Protein AF-A0A2N2KL24-F1 (afdb_monomer_lite)

Structure (mmCIF, N/CA/C/O backbone):
data_AF-A0A2N2KL24-F1
#
_entry.id   AF-A0A2N2KL24-F1
#
loop_
_atom_site.group_PDB
_atom_site.id
_atom_site.type_symbol
_atom_site.label_atom_id
_atom_site.label_alt_id
_atom_site.label_comp_id
_atom_site.label_asym_id
_atom_site.label_entity_id
_atom_site.label_seq_id
_atom_site.pdbx_PDB_ins_code
_atom_site.Cartn_x
_atom_site.Cartn_y
_atom_site.Cartn_z
_atom_site.occupancy
_atom_site.B_iso_or_equiv
_atom_site.auth_seq_id
_atom_site.auth_comp_id
_atom_site.auth_asym_id
_atom_site.auth_atom_id
_atom_site.pdbx_PDB_model_num
ATOM 1 N N . MET A 1 1 ? 26.846 0.340 -7.460 1.00 41.53 1 MET A N 1
ATOM 2 C CA . MET A 1 1 ? 26.994 0.407 -8.932 1.00 41.53 1 MET A CA 1
ATOM 3 C C . MET A 1 1 ? 27.171 1.860 -9.349 1.00 41.53 1 MET A C 1
ATOM 5 O O . MET A 1 1 ? 26.551 2.725 -8.746 1.00 41.53 1 MET A O 1
ATOM 9 N N . ARG A 1 2 ? 28.052 2.160 -10.312 1.00 43.81 2 ARG A N 1
ATOM 10 C CA . ARG A 1 2 ? 28.260 3.532 -10.809 1.00 43.81 2 ARG A CA 1
ATOM 11 C C . ARG A 1 2 ? 27.266 3.760 -11.951 1.00 43.81 2 ARG A C 1
ATOM 13 O O . ARG A 1 2 ? 27.407 3.123 -12.988 1.00 43.81 2 ARG A O 1
ATOM 20 N N . ALA A 1 3 ? 26.257 4.607 -11.753 1.00 56.84 3 ALA A N 1
ATOM 21 C CA . ALA A 1 3 ? 25.260 4.888 -12.786 1.00 56.84 3 ALA A CA 1
ATOM 22 C C . ALA A 1 3 ? 25.929 5.582 -13.986 1.00 56.84 3 ALA A C 1
ATOM 24 O O . ALA A 1 3 ? 26.452 6.693 -13.864 1.00 56.84 3 ALA A O 1
ATOM 25 N N . VAL A 1 4 ? 25.954 4.916 -15.141 1.00 61.47 4 VAL A N 1
ATOM 26 C CA . VAL A 1 4 ? 26.472 5.489 -16.388 1.00 61.47 4 VAL A CA 1
ATOM 27 C C . VAL A 1 4 ? 25.359 6.329 -17.004 1.00 61.47 4 VAL A C 1
ATOM 29 O O . VAL A 1 4 ? 24.372 5.797 -17.501 1.00 61.47 4 VAL A O 1
ATOM 32 N N . LYS A 1 5 ? 25.506 7.657 -16.978 1.00 62.91 5 LYS A N 1
ATOM 33 C CA . LYS A 1 5 ? 24.582 8.558 -17.676 1.00 62.91 5 LYS A CA 1
ATOM 34 C C . LYS A 1 5 ? 24.795 8.430 -19.187 1.00 62.91 5 LYS A C 1
ATOM 36 O O . LYS A 1 5 ? 25.769 8.964 -19.714 1.00 62.91 5 LYS A O 1
ATOM 41 N N . ARG A 1 6 ? 23.887 7.736 -19.876 1.00 72.12 6 ARG A N 1
ATOM 42 C CA . ARG A 1 6 ? 23.767 7.729 -21.345 1.00 72.12 6 ARG A CA 1
ATOM 43 C C . ARG A 1 6 ? 22.603 8.620 -21.772 1.00 72.12 6 ARG A C 1
ATOM 45 O O . ARG A 1 6 ? 21.616 8.729 -21.046 1.00 72.12 6 ARG A O 1
ATOM 52 N N . LYS A 1 7 ? 22.713 9.281 -22.929 1.00 78.38 7 LYS A N 1
ATOM 53 C CA . LYS A 1 7 ? 21.568 9.996 -23.508 1.00 78.38 7 LYS A CA 1
ATOM 54 C C . LYS A 1 7 ? 20.615 8.964 -24.106 1.00 78.38 7 LYS A C 1
ATOM 56 O O . LYS A 1 7 ? 21.060 8.043 -24.777 1.00 78.38 7 LYS A O 1
ATOM 61 N N . ILE A 1 8 ? 19.311 9.161 -23.911 1.00 74.06 8 ILE A N 1
ATOM 62 C CA . ILE A 1 8 ? 18.265 8.266 -24.439 1.00 74.06 8 ILE A CA 1
ATOM 63 C C . ILE A 1 8 ? 18.374 8.118 -25.966 1.00 74.06 8 ILE A C 1
ATOM 65 O O . ILE A 1 8 ? 18.158 7.036 -26.493 1.00 74.06 8 ILE A O 1
ATOM 69 N N . MET A 1 9 ? 18.770 9.186 -26.670 1.00 80.38 9 MET A N 1
ATOM 70 C CA . MET A 1 9 ? 18.943 9.175 -28.131 1.00 80.38 9 MET A CA 1
ATOM 71 C C . MET A 1 9 ? 20.048 8.229 -28.624 1.00 80.38 9 MET A C 1
ATOM 73 O O . MET A 1 9 ? 20.054 7.883 -29.800 1.00 80.38 9 MET A O 1
ATOM 77 N N . ASP A 1 10 ? 20.959 7.814 -27.743 1.00 88.12 10 ASP A N 1
ATOM 78 C CA . ASP A 1 10 ? 22.074 6.927 -28.082 1.00 88.12 10 ASP A CA 1
ATOM 79 C C . ASP A 1 10 ? 21.735 5.447 -27.803 1.00 88.12 10 ASP A C 1
ATOM 81 O O . ASP A 1 10 ? 22.594 4.582 -27.956 1.00 88.12 10 ASP A O 1
ATOM 85 N N . MET A 1 11 ? 20.507 5.154 -27.354 1.00 89.38 11 MET A N 1
ATOM 86 C CA . MET A 1 11 ? 20.036 3.807 -27.026 1.00 89.38 11 MET A CA 1
ATOM 87 C C . MET A 1 11 ? 19.232 3.210 -28.178 1.00 89.38 11 MET A C 1
ATOM 89 O O . MET A 1 11 ? 18.417 3.877 -28.819 1.00 89.38 11 MET A O 1
ATOM 93 N N . THR A 1 12 ? 19.401 1.913 -28.396 1.00 91.81 12 THR A N 1
ATOM 94 C CA . THR A 1 12 ? 18.475 1.134 -29.216 1.00 91.81 12 THR A CA 1
ATOM 95 C C . THR A 1 12 ? 17.122 0.994 -28.514 1.00 91.81 12 THR A C 1
ATOM 97 O O . THR A 1 12 ? 16.995 1.148 -27.297 1.00 91.81 12 THR A O 1
ATOM 100 N N . VAL A 1 13 ? 16.086 0.660 -29.286 1.00 90.25 13 VAL A N 1
ATOM 101 C CA . VAL A 1 13 ? 14.737 0.422 -28.749 1.00 90.25 13 VAL A CA 1
ATOM 102 C C . VAL A 1 13 ? 14.740 -0.679 -27.685 1.00 90.25 13 VAL A C 1
ATOM 104 O O . VAL A 1 13 ? 14.031 -0.560 -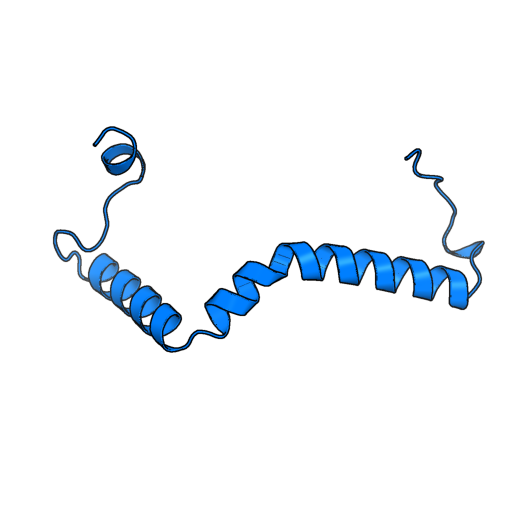26.688 1.00 90.25 13 VAL A O 1
ATOM 107 N N . ASP A 1 14 ? 15.540 -1.728 -27.868 1.00 92.75 14 ASP A N 1
ATOM 108 C CA . ASP A 1 14 ? 15.593 -2.848 -26.927 1.00 92.75 14 ASP A CA 1
ATOM 109 C C . ASP A 1 14 ? 16.326 -2.481 -25.632 1.00 92.75 14 ASP A C 1
ATOM 111 O O . ASP A 1 14 ? 15.868 -2.844 -24.549 1.00 92.75 14 ASP A O 1
ATOM 115 N N . GLU A 1 15 ? 17.391 -1.676 -25.710 1.00 89.12 15 GLU A N 1
ATOM 116 C CA . GLU A 1 15 ? 18.045 -1.117 -24.520 1.00 89.12 15 GLU A CA 1
ATOM 117 C C . GLU A 1 15 ? 17.093 -0.205 -23.735 1.00 89.12 15 GLU A C 1
ATOM 119 O O . GLU A 1 15 ? 17.034 -0.281 -22.507 1.00 89.12 15 GLU A O 1
ATOM 124 N N . LEU A 1 16 ? 16.312 0.634 -24.424 1.00 88.44 16 LEU A N 1
ATOM 125 C CA . LEU A 1 16 ? 15.333 1.507 -23.775 1.00 88.44 16 LEU A CA 1
ATOM 126 C C . LEU A 1 16 ? 14.219 0.700 -23.095 1.00 88.44 16 LEU A C 1
ATOM 128 O O . LEU A 1 16 ? 13.856 0.995 -21.957 1.00 88.44 16 LEU A O 1
ATOM 132 N N . LYS A 1 17 ? 13.703 -0.343 -23.757 1.00 90.50 17 LYS A N 1
ATOM 133 C CA . LYS A 1 17 ? 12.724 -1.264 -23.158 1.00 90.50 17 LYS A CA 1
ATOM 134 C C . LYS A 1 17 ? 13.279 -1.952 -21.914 1.00 90.50 17 LYS A C 1
ATOM 136 O O . LYS A 1 17 ? 12.551 -2.084 -20.937 1.00 90.50 17 LYS A O 1
ATOM 141 N N . GLY A 1 18 ? 14.549 -2.361 -21.943 1.00 91.25 18 GLY A N 1
ATOM 142 C CA . GLY A 1 18 ? 15.230 -2.953 -20.792 1.00 91.25 18 GLY A CA 1
ATOM 143 C C . GLY A 1 18 ? 15.228 -2.025 -19.578 1.00 91.25 18 GLY A C 1
ATOM 144 O O . GLY A 1 18 ? 14.766 -2.424 -18.514 1.00 91.25 18 GLY A O 1
ATOM 145 N N . VAL A 1 19 ? 15.641 -0.767 -19.764 1.00 88.69 19 VAL A N 1
ATOM 146 C CA . VAL A 1 19 ? 15.647 0.245 -18.689 1.00 88.69 19 VAL A CA 1
ATOM 147 C C . VAL A 1 19 ? 14.241 0.525 -18.158 1.00 88.69 19 VAL A C 1
ATOM 149 O O . VAL A 1 19 ? 14.051 0.649 -16.952 1.00 88.69 19 VAL A O 1
ATOM 152 N N . ILE A 1 20 ? 13.239 0.605 -19.037 1.00 88.00 20 ILE A N 1
ATOM 153 C CA . ILE A 1 20 ? 11.845 0.807 -18.617 1.00 88.00 20 ILE A CA 1
ATOM 154 C C . ILE A 1 20 ? 11.353 -0.377 -17.777 1.00 88.00 20 ILE A C 1
ATOM 156 O O . ILE A 1 20 ? 10.742 -0.163 -16.735 1.00 88.00 20 ILE A O 1
ATOM 160 N N . HIS A 1 21 ? 11.619 -1.616 -18.198 1.00 91.75 21 HIS A N 1
ATOM 161 C CA . HIS A 1 21 ? 11.223 -2.795 -17.426 1.00 91.75 21 HIS A CA 1
ATOM 162 C C . HIS A 1 21 ? 11.920 -2.871 -16.068 1.00 91.75 21 HIS A C 1
ATOM 164 O O . HIS A 1 21 ? 11.279 -3.265 -15.097 1.00 91.75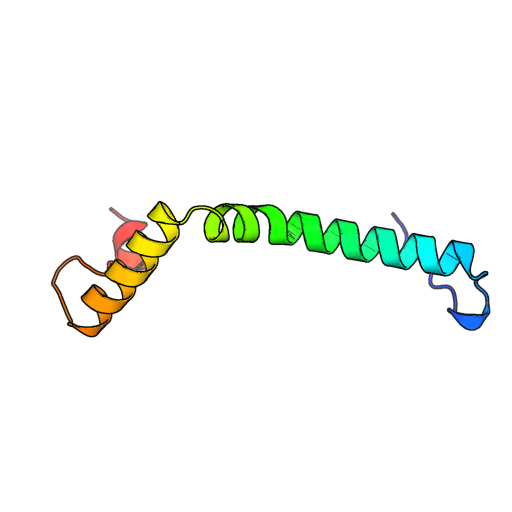 21 HIS A O 1
ATOM 170 N N . GLU A 1 22 ? 13.197 -2.496 -15.989 1.00 89.00 22 GLU A N 1
ATOM 171 C CA . GLU A 1 22 ? 13.942 -2.438 -14.729 1.00 89.00 22 GLU A CA 1
ATOM 172 C C . GLU A 1 22 ? 13.312 -1.418 -13.774 1.00 89.00 22 GLU A C 1
ATOM 174 O O . GLU A 1 22 ? 12.920 -1.791 -12.673 1.00 89.00 22 GLU A O 1
ATOM 179 N N . ALA A 1 23 ? 13.085 -0.184 -14.236 1.00 88.56 23 ALA A N 1
ATOM 180 C CA . ALA A 1 23 ? 12.448 0.862 -13.435 1.00 88.56 23 ALA A CA 1
ATOM 181 C C . ALA A 1 23 ? 11.041 0.463 -12.959 1.00 88.56 23 ALA A C 1
ATOM 183 O O . ALA A 1 23 ? 10.706 0.625 -11.790 1.00 88.56 23 ALA A O 1
ATOM 184 N N . ILE A 1 24 ? 10.227 -0.122 -13.847 1.00 88.81 24 ILE A N 1
ATOM 185 C CA . ILE A 1 24 ? 8.897 -0.625 -13.477 1.00 88.81 24 ILE A CA 1
ATOM 186 C C . ILE A 1 24 ? 9.012 -1.743 -12.441 1.00 88.81 24 ILE A C 1
ATOM 188 O O . ILE A 1 24 ? 8.214 -1.788 -11.514 1.00 88.81 24 ILE A O 1
ATOM 192 N N . SER A 1 25 ? 9.973 -2.656 -12.583 1.00 91.44 25 SER A N 1
ATOM 193 C CA . SER A 1 25 ? 10.138 -3.770 -11.643 1.00 91.44 25 SER A CA 1
ATOM 194 C C . SER A 1 25 ? 10.574 -3.285 -10.260 1.00 91.44 25 SER A C 1
ATOM 196 O O . SER A 1 25 ? 10.060 -3.781 -9.261 1.00 91.44 25 SER A O 1
ATOM 198 N N . GLU A 1 26 ? 11.471 -2.298 -10.197 1.00 90.31 26 GLU A N 1
ATOM 199 C CA . GLU A 1 26 ? 11.867 -1.642 -8.946 1.00 90.31 26 GLU A CA 1
ATOM 200 C C . GLU A 1 26 ? 10.675 -0.950 -8.275 1.00 90.31 26 GLU A C 1
ATOM 202 O O . GLU A 1 26 ? 10.428 -1.160 -7.087 1.00 90.31 26 GLU A O 1
ATOM 207 N N . ASP A 1 27 ? 9.882 -0.192 -9.037 1.00 89.25 27 ASP A N 1
ATOM 208 C CA . ASP A 1 27 ? 8.673 0.445 -8.514 1.00 89.25 27 ASP A CA 1
ATOM 209 C C . ASP A 1 27 ? 7.654 -0.603 -8.035 1.00 89.25 27 ASP A C 1
ATOM 211 O O . ASP A 1 27 ? 7.091 -0.481 -6.947 1.00 89.25 27 ASP A O 1
ATOM 215 N N . MET A 1 28 ? 7.433 -1.674 -8.802 1.00 89.06 28 MET A N 1
ATOM 216 C CA . MET A 1 28 ? 6.509 -2.750 -8.427 1.00 89.06 28 MET A CA 1
ATOM 217 C C . MET A 1 28 ? 6.923 -3.453 -7.132 1.00 89.06 28 MET A C 1
ATOM 219 O O . MET A 1 28 ? 6.055 -3.823 -6.344 1.00 89.06 28 MET A O 1
ATOM 223 N N . GLU A 1 29 ? 8.223 -3.611 -6.892 1.00 90.06 29 GLU A N 1
ATOM 224 C CA . GLU A 1 29 ? 8.759 -4.176 -5.654 1.00 90.06 29 GLU A CA 1
ATOM 225 C C . GLU A 1 29 ? 8.479 -3.262 -4.453 1.00 90.06 29 GLU A C 1
ATOM 227 O O . GLU A 1 29 ? 8.022 -3.734 -3.411 1.00 90.06 29 GLU A O 1
ATOM 232 N N . ILE A 1 30 ? 8.663 -1.947 -4.620 1.00 92.00 30 ILE A N 1
ATOM 233 C CA . ILE A 1 30 ? 8.337 -0.941 -3.596 1.00 92.00 30 ILE A CA 1
ATOM 234 C C . ILE A 1 30 ? 6.838 -0.965 -3.264 1.00 92.00 30 ILE A C 1
ATOM 236 O O . ILE A 1 30 ? 6.451 -0.864 -2.099 1.00 92.00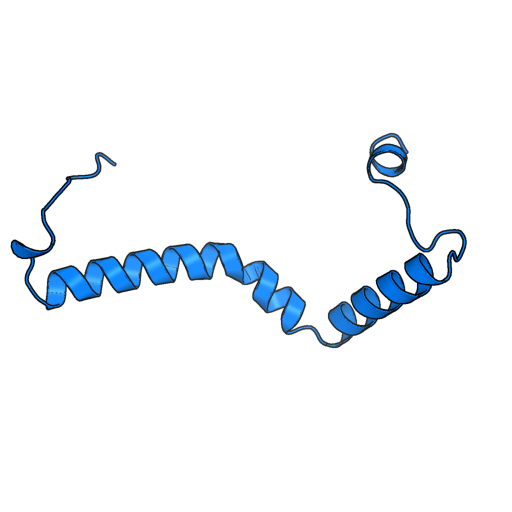 30 ILE A O 1
ATOM 240 N N . TRP A 1 31 ? 5.981 -1.119 -4.274 1.00 94.44 31 TRP A N 1
ATOM 241 C CA . TRP A 1 31 ? 4.527 -1.121 -4.099 1.00 94.44 31 TRP A CA 1
ATOM 242 C C . TRP A 1 31 ? 3.934 -2.482 -3.717 1.00 94.44 31 TRP A C 1
ATOM 244 O O . TRP A 1 31 ? 2.748 -2.535 -3.380 1.00 94.44 31 TRP A O 1
ATOM 254 N N . ARG A 1 32 ? 4.714 -3.572 -3.730 1.00 93.62 32 ARG A N 1
ATOM 255 C CA . ARG A 1 32 ? 4.197 -4.940 -3.554 1.00 93.62 32 ARG A CA 1
ATOM 256 C C . ARG A 1 32 ? 3.348 -5.086 -2.293 1.00 93.62 32 ARG A C 1
ATOM 258 O O . ARG A 1 32 ? 2.199 -5.504 -2.384 1.00 93.62 32 ARG A O 1
ATOM 265 N N . GLU A 1 33 ? 3.877 -4.684 -1.139 1.00 90.75 33 GLU A N 1
ATOM 266 C CA . GLU A 1 33 ? 3.164 -4.792 0.144 1.00 90.75 33 GLU A CA 1
ATOM 267 C C . GLU A 1 33 ? 1.878 -3.954 0.157 1.00 90.75 33 GLU A C 1
ATOM 269 O O . GLU A 1 33 ? 0.854 -4.371 0.695 1.00 90.75 33 GLU A O 1
ATOM 274 N N . THR A 1 34 ? 1.894 -2.789 -0.498 1.00 91.31 34 THR A N 1
ATOM 275 C CA . THR A 1 34 ? 0.693 -1.955 -0.626 1.00 91.31 34 THR A CA 1
ATOM 276 C C . THR A 1 34 ? -0.377 -2.671 -1.445 1.00 91.31 34 THR A C 1
ATOM 278 O O . THR A 1 34 ? -1.543 -2.683 -1.052 1.00 91.31 34 THR A O 1
ATOM 281 N N . PHE A 1 35 ? -0.001 -3.306 -2.557 1.00 92.19 35 PHE A N 1
ATOM 282 C CA . PHE A 1 35 ? -0.945 -4.078 -3.362 1.00 92.19 35 PHE A CA 1
ATOM 283 C C . PHE A 1 35 ? -1.471 -5.311 -2.628 1.00 92.19 35 PHE A C 1
ATOM 285 O O . PHE A 1 35 ? -2.658 -5.608 -2.739 1.00 92.19 35 PHE A O 1
ATOM 292 N N . GLU A 1 36 ? -0.633 -5.993 -1.848 1.00 94.06 36 GLU A N 1
ATOM 293 C CA . GLU A 1 36 ? -1.055 -7.112 -0.999 1.00 94.06 36 GLU A CA 1
ATOM 294 C C . GLU A 1 36 ? -2.101 -6.667 0.034 1.00 94.06 36 GLU A C 1
ATOM 296 O O . GLU A 1 36 ? -3.148 -7.303 0.162 1.00 94.06 36 GLU A O 1
ATOM 301 N N . ILE A 1 37 ? -1.879 -5.527 0.698 1.00 92.38 37 ILE A N 1
ATOM 302 C CA . ILE A 1 37 ? -2.850 -4.927 1.626 1.00 92.38 37 ILE A CA 1
ATOM 303 C C . ILE A 1 37 ? -4.149 -4.562 0.901 1.00 92.38 37 ILE A C 1
ATOM 305 O O . ILE A 1 37 ? -5.234 -4.880 1.384 1.00 92.38 37 ILE A O 1
ATOM 309 N N . MET A 1 38 ? -4.057 -3.917 -0.266 1.00 93.00 38 MET A N 1
ATOM 310 C CA . MET A 1 38 ? -5.227 -3.513 -1.054 1.00 93.00 38 MET A CA 1
ATOM 311 C C . MET A 1 38 ? -6.030 -4.705 -1.588 1.00 93.00 38 MET A C 1
ATOM 313 O O . MET A 1 38 ? -7.241 -4.583 -1.778 1.00 93.00 38 MET A O 1
ATOM 317 N N . ALA A 1 39 ? -5.380 -5.842 -1.836 1.00 95.38 39 ALA A N 1
ATOM 318 C CA . ALA A 1 39 ? -6.032 -7.069 -2.281 1.00 95.38 39 ALA A CA 1
ATOM 319 C C . ALA A 1 39 ? -6.759 -7.807 -1.141 1.00 95.38 39 ALA A C 1
ATOM 321 O O . ALA A 1 39 ? -7.715 -8.547 -1.399 1.00 95.38 39 ALA A O 1
ATOM 322 N N . ASP A 1 40 ? -6.358 -7.602 0.117 1.00 96.62 40 ASP A N 1
ATOM 323 C CA . ASP A 1 40 ? -7.068 -8.144 1.275 1.00 96.62 40 ASP A CA 1
ATOM 324 C C . ASP A 1 40 ? -8.323 -7.309 1.584 1.00 96.62 40 ASP A C 1
ATOM 326 O O . ASP A 1 40 ? -8.319 -6.341 2.347 1.00 96.62 40 ASP A O 1
ATOM 330 N N . ASN A 1 41 ? -9.454 -7.738 1.020 1.00 95.38 41 ASN A N 1
ATOM 331 C CA . ASN A 1 41 ? -10.753 -7.095 1.232 1.00 95.38 41 ASN A CA 1
ATOM 332 C C . ASN A 1 41 ? -11.162 -7.001 2.711 1.00 95.38 41 ASN A C 1
ATOM 334 O O . ASN A 1 41 ? -11.872 -6.067 3.096 1.00 95.38 41 ASN A O 1
ATOM 338 N N . LYS A 1 42 ? -10.759 -7.969 3.546 1.00 95.62 42 LYS A N 1
ATOM 339 C CA . LYS A 1 42 ? -11.101 -7.968 4.971 1.00 95.62 42 LYS A CA 1
ATOM 340 C C . LYS A 1 42 ? -10.305 -6.884 5.686 1.00 95.62 42 LYS A C 1
ATOM 342 O O . LYS A 1 42 ? -10.901 -6.091 6.416 1.00 95.62 42 LYS A O 1
ATOM 347 N N . LEU A 1 43 ? -8.996 -6.835 5.450 1.00 93.69 43 LEU A N 1
ATOM 348 C CA . LEU A 1 43 ? -8.120 -5.805 5.999 1.00 93.69 43 LEU A CA 1
ATOM 349 C C . LEU A 1 43 ? -8.548 -4.409 5.528 1.00 93.69 43 LEU A C 1
ATOM 351 O O . LEU A 1 43 ? -8.718 -3.511 6.348 1.00 93.69 43 LEU A O 1
ATOM 355 N N . MET A 1 44 ? -8.843 -4.241 4.238 1.00 95.94 44 MET A N 1
ATOM 356 C CA . MET A 1 44 ? -9.365 -2.981 3.696 1.00 95.94 44 MET A CA 1
ATOM 357 C C . MET A 1 44 ? -10.695 -2.564 4.338 1.00 95.94 44 MET A C 1
ATOM 359 O O . MET A 1 44 ? -10.912 -1.381 4.612 1.00 95.94 44 MET A O 1
ATOM 363 N N . GLY A 1 45 ? -11.575 -3.524 4.638 1.00 95.62 45 GLY A N 1
ATOM 364 C CA . GLY A 1 45 ? -12.796 -3.277 5.405 1.00 95.62 45 GLY A CA 1
ATOM 365 C C . GLY A 1 45 ? -12.516 -2.764 6.822 1.00 95.62 45 GLY A C 1
ATOM 366 O O . GLY A 1 45 ? -13.168 -1.824 7.277 1.00 95.62 45 GLY A O 1
ATOM 367 N N . GLN A 1 46 ? -11.519 -3.335 7.503 1.00 92.31 46 GLN A N 1
ATOM 368 C CA . GLN A 1 46 ? -11.094 -2.898 8.837 1.00 92.31 46 GLN A CA 1
ATOM 369 C C . GLN A 1 46 ? -10.469 -1.498 8.816 1.00 92.31 46 GLN A C 1
ATOM 371 O O . GLN A 1 46 ? -10.826 -0.675 9.656 1.00 92.31 46 GLN A O 1
ATOM 376 N N . ILE A 1 47 ? -9.606 -1.205 7.836 1.00 91.31 47 ILE A N 1
ATOM 377 C CA . ILE A 1 47 ? -9.007 0.126 7.637 1.00 91.31 47 ILE A CA 1
ATOM 378 C C . ILE A 1 47 ? -10.109 1.174 7.462 1.00 91.31 47 ILE A C 1
ATOM 380 O O . ILE A 1 47 ? -10.146 2.172 8.181 1.00 91.31 47 ILE A O 1
ATOM 384 N N . ARG A 1 48 ? -11.082 0.905 6.582 1.00 93.25 48 ARG A N 1
ATOM 385 C CA . ARG A 1 48 ? -12.209 1.818 6.354 1.00 93.25 48 ARG A CA 1
ATOM 386 C C . ARG A 1 48 ? -13.048 2.038 7.612 1.00 93.25 48 ARG A C 1
ATOM 388 O O . ARG A 1 48 ? -13.497 3.156 7.861 1.00 93.25 48 ARG A O 1
ATOM 395 N N . GLN A 1 49 ? -13.289 0.989 8.397 1.00 92.12 49 GLN A N 1
ATOM 396 C CA . GLN A 1 49 ? -14.039 1.122 9.644 1.00 92.12 49 GLN A CA 1
ATOM 397 C C . GLN A 1 49 ? -13.270 1.946 10.684 1.00 92.12 49 GLN A C 1
ATOM 399 O O . GLN A 1 49 ? -13.883 2.759 11.373 1.00 92.12 49 GLN A O 1
ATOM 404 N N . ALA A 1 50 ? -11.948 1.777 10.775 1.00 89.81 50 ALA A N 1
ATOM 405 C CA . ALA A 1 50 ? -11.100 2.571 11.659 1.00 89.81 50 ALA A CA 1
ATOM 406 C C . ALA A 1 50 ? -11.142 4.066 11.295 1.00 89.81 50 ALA A C 1
ATOM 408 O O . ALA A 1 50 ? -11.288 4.906 12.184 1.00 89.81 50 ALA A O 1
ATOM 409 N N . ASP A 1 51 ? -11.117 4.401 10.001 1.00 89.75 51 ASP A N 1
ATOM 410 C CA . ASP A 1 51 ? -11.266 5.784 9.530 1.00 89.75 51 ASP A CA 1
ATOM 411 C C . ASP A 1 51 ? -12.625 6.389 9.914 1.00 89.75 51 ASP A C 1
ATOM 413 O O . ASP A 1 51 ? -12.692 7.523 10.397 1.00 89.75 51 ASP A O 1
ATOM 417 N N . LEU A 1 52 ? -13.713 5.628 9.751 1.00 93.62 52 LEU A N 1
ATOM 418 C CA . LEU A 1 52 ? -15.057 6.059 10.155 1.00 93.62 52 LEU A CA 1
ATOM 419 C C . LEU A 1 52 ? -15.164 6.255 11.669 1.00 93.62 52 LEU A C 1
ATOM 421 O O . LEU A 1 52 ? -15.721 7.253 12.127 1.00 93.62 52 LEU A O 1
ATOM 425 N N . ASP A 1 53 ? -14.624 5.324 12.452 1.00 92.38 53 ASP A N 1
ATOM 426 C CA . ASP A 1 53 ? -14.659 5.387 13.910 1.00 92.38 53 ASP A CA 1
ATOM 427 C C . ASP A 1 53 ? -13.820 6.563 14.439 1.00 92.38 53 ASP A C 1
ATOM 429 O O . ASP A 1 53 ? -14.244 7.255 15.371 1.00 92.38 53 ASP A O 1
ATOM 433 N N . ARG A 1 54 ? -12.681 6.852 13.795 1.00 87.06 54 ARG A N 1
ATOM 434 C CA . ARG A 1 54 ? -11.874 8.051 14.049 1.00 87.06 54 ARG A CA 1
ATOM 435 C C . ARG A 1 54 ? -12.651 9.326 13.725 1.00 87.06 54 ARG A C 1
ATOM 437 O O . ARG A 1 54 ? -12.676 10.234 14.552 1.00 87.06 54 ARG A O 1
ATOM 444 N N . ALA A 1 55 ? -13.304 9.395 12.564 1.00 89.50 55 ALA A N 1
ATOM 445 C CA . ALA A 1 55 ? -14.112 10.551 12.165 1.00 89.50 55 ALA A CA 1
ATOM 446 C C . ALA A 1 55 ? -15.314 10.782 13.101 1.00 89.50 55 ALA A C 1
ATOM 448 O O . ALA A 1 55 ? -15.673 11.924 13.379 1.00 89.50 55 ALA A O 1
ATOM 449 N N . ALA A 1 56 ? -15.898 9.707 13.634 1.00 92.31 56 ALA A N 1
ATOM 450 C CA . ALA A 1 56 ? -16.971 9.755 14.625 1.00 92.31 56 ALA A CA 1
ATOM 451 C C . ALA A 1 56 ? -16.482 10.072 16.054 1.00 92.31 56 ALA A C 1
ATOM 453 O O . ALA A 1 56 ? -17.298 10.166 16.972 1.00 92.31 56 ALA A O 1
ATOM 454 N N . GLY A 1 57 ? -15.168 10.209 16.272 1.00 87.44 57 GLY A N 1
ATOM 455 C CA . GLY A 1 57 ? -14.590 10.515 17.580 1.00 87.44 57 GLY A CA 1
ATOM 456 C C . GLY A 1 57 ? -14.730 9.387 18.606 1.00 87.44 57 GLY A C 1
ATOM 457 O O . GLY A 1 57 ? -14.741 9.653 19.811 1.00 87.44 57 GLY A O 1
ATOM 458 N N . LYS A 1 58 ? -14.860 8.124 18.171 1.00 88.75 58 LYS A N 1
ATOM 459 C CA . LYS A 1 58 ? -14.944 6.986 19.098 1.00 88.75 58 LYS A CA 1
ATOM 460 C C . LYS A 1 58 ? -13.648 6.855 19.902 1.00 88.75 58 LYS A C 1
ATOM 462 O O . LYS A 1 58 ? -12.551 6.778 19.350 1.00 88.75 58 LYS A O 1
ATOM 467 N N . LYS A 1 59 ? -13.782 6.768 21.229 1.00 77.94 59 LYS A N 1
ATOM 468 C CA . LYS A 1 59 ? -12.653 6.533 22.141 1.00 77.94 59 LYS A CA 1
ATOM 469 C C . LYS A 1 59 ? -11.984 5.193 21.816 1.00 77.94 59 LYS A C 1
ATOM 471 O O . LYS A 1 59 ? -12.663 4.173 21.766 1.00 77.94 59 LYS A O 1
ATOM 476 N N . GLY A 1 60 ? -10.667 5.213 21.607 1.00 76.12 60 GLY A N 1
ATOM 477 C CA . GLY A 1 60 ? -9.864 4.030 21.273 1.00 76.12 60 GLY A CA 1
ATOM 478 C C . GLY A 1 60 ? -9.805 3.671 19.784 1.00 76.12 60 GLY A C 1
ATOM 479 O O . GLY A 1 60 ? -9.050 2.778 19.424 1.00 76.12 60 GLY A O 1
ATOM 480 N N . ALA A 1 61 ? -10.542 4.370 18.911 1.00 76.38 61 ALA A N 1
ATOM 481 C CA . ALA A 1 61 ? -10.489 4.137 17.462 1.00 76.38 61 ALA A CA 1
ATOM 482 C C . ALA A 1 61 ? -9.193 4.644 16.808 1.00 76.38 61 ALA A C 1
ATOM 484 O O . ALA A 1 61 ? -8.802 4.187 15.739 1.00 76.38 61 ALA A O 1
ATOM 485 N N . PHE A 1 62 ? -8.532 5.601 17.454 1.00 81.31 62 PHE A N 1
ATOM 486 C CA . PHE A 1 62 ? -7.236 6.120 17.057 1.00 81.31 62 PHE A CA 1
ATOM 487 C C . PHE A 1 62 ? -6.363 6.249 18.300 1.00 81.31 62 PHE A C 1
ATOM 489 O O . PHE A 1 62 ? -6.801 6.795 19.315 1.00 81.31 62 PHE A O 1
ATOM 496 N N . VAL A 1 63 ? -5.132 5.764 18.195 1.00 80.00 63 VAL A N 1
ATOM 497 C CA . VAL A 1 63 ? -4.073 5.984 19.177 1.00 80.00 63 VAL A CA 1
ATOM 498 C C . VAL A 1 63 ? -2.914 6.607 18.417 1.00 80.00 63 VAL A C 1
ATOM 500 O O . VAL A 1 63 ? -2.532 6.108 17.356 1.00 80.00 63 VAL A O 1
ATOM 503 N N . ALA A 1 64 ? -2.393 7.730 18.910 1.00 79.88 64 ALA A N 1
ATOM 504 C CA . ALA A 1 64 ? -1.257 8.359 18.263 1.00 79.88 64 ALA A CA 1
ATOM 505 C C . ALA A 1 64 ? -0.027 7.456 18.401 1.00 79.88 64 ALA A C 1
ATOM 507 O O . ALA A 1 64 ? 0.169 6.788 19.415 1.00 79.88 64 ALA A O 1
ATOM 508 N N . TRP A 1 65 ? 0.836 7.460 17.387 1.00 79.06 65 TRP A N 1
ATOM 509 C CA . TRP A 1 65 ? 2.083 6.696 17.430 1.00 79.06 65 TR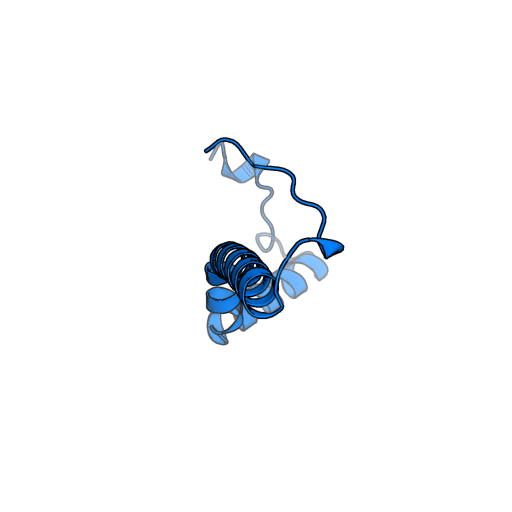P A CA 1
ATOM 510 C C . TRP A 1 65 ? 2.947 7.053 18.647 1.00 79.06 65 TRP A C 1
ATOM 512 O O . TRP A 1 65 ? 3.567 6.180 19.248 1.00 79.06 65 TRP A O 1
ATOM 522 N N . ASP A 1 66 ? 2.948 8.326 19.047 1.00 87.19 66 ASP A N 1
ATOM 523 C CA . ASP A 1 66 ? 3.688 8.792 20.220 1.00 87.19 66 ASP A CA 1
ATOM 524 C C . ASP A 1 66 ? 3.193 8.179 21.537 1.00 87.19 66 ASP A C 1
ATOM 526 O O . ASP A 1 66 ? 4.003 7.974 22.444 1.00 87.19 66 ASP A O 1
ATOM 530 N N . ASP A 1 67 ? 1.907 7.830 21.607 1.00 82.56 67 ASP A N 1
ATOM 531 C CA . ASP A 1 67 ? 1.308 7.143 22.753 1.00 82.56 67 ASP A CA 1
ATOM 532 C C . ASP A 1 67 ? 1.608 5.634 22.722 1.00 82.56 67 ASP A C 1
ATOM 534 O O . ASP A 1 67 ? 1.740 5.012 23.770 1.00 82.56 67 ASP A O 1
ATOM 538 N N . LEU A 1 68 ? 1.753 5.039 21.529 1.00 82.06 68 LEU A N 1
ATOM 539 C CA . LEU A 1 68 ? 2.058 3.612 21.338 1.00 82.06 68 LEU A CA 1
ATOM 540 C C . LEU A 1 68 ? 3.536 3.270 21.540 1.00 82.06 68 LEU A C 1
ATOM 542 O O . LEU 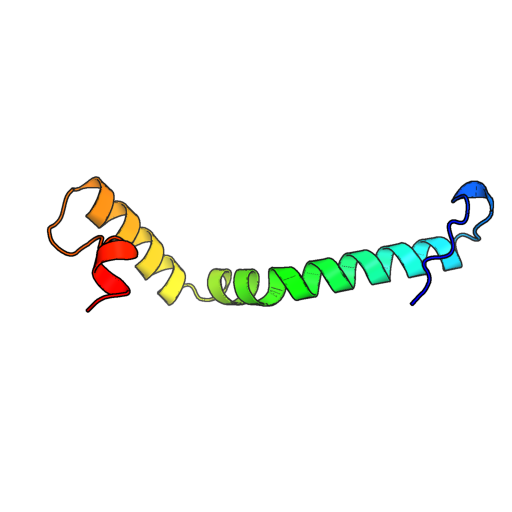A 1 68 ? 3.854 2.234 22.110 1.00 82.06 68 LEU A O 1
ATOM 546 N N . LYS A 1 69 ? 4.454 4.115 21.063 1.00 86.12 69 LYS A N 1
ATOM 547 C CA . LYS A 1 69 ? 5.896 3.803 21.048 1.00 86.12 69 LYS A CA 1
ATOM 548 C C . LYS A 1 69 ? 6.541 3.755 22.440 1.00 86.12 69 LYS A C 1
ATOM 550 O O . LYS A 1 69 ? 7.664 3.280 22.566 1.00 86.12 69 LYS A O 1
ATOM 555 N N . ASN A 1 70 ? 5.857 4.296 23.447 1.00 74.62 70 ASN A N 1
ATOM 556 C CA . ASN A 1 70 ? 6.310 4.364 24.837 1.00 74.62 70 ASN A CA 1
ATOM 557 C C . ASN A 1 70 ? 5.455 3.496 25.784 1.00 74.62 70 ASN A C 1
ATOM 559 O O . ASN A 1 70 ? 5.614 3.618 26.999 1.00 74.62 70 ASN A O 1
ATOM 563 N N . ALA A 1 71 ? 4.521 2.705 25.240 1.00 63.53 71 ALA A N 1
ATOM 564 C CA . ALA A 1 71 ? 3.608 1.846 25.995 1.00 63.53 71 ALA A CA 1
ATOM 565 C C . ALA A 1 71 ? 4.223 0.484 26.347 1.00 63.53 71 ALA A C 1
ATOM 567 O O . ALA A 1 71 ? 5.097 0.003 25.588 1.00 63.53 71 ALA A O 1
#

Secondary structure (DSSP, 8-state):
-------GGGS-HHHHHHHHHHHHHHHHHHHHHHHHHHH-HHHHHHHHHHHHHHHTT-TTS---HHHHTT-

pLDDT: mean 85.58, std 11.22, range [41.53, 96.62]

Foldseek 3Di:
DDDDDDDPVVDDPVRVVVVVVVVVVVVCVVCVVVVVCVVPPVNVVLVVVLVVCV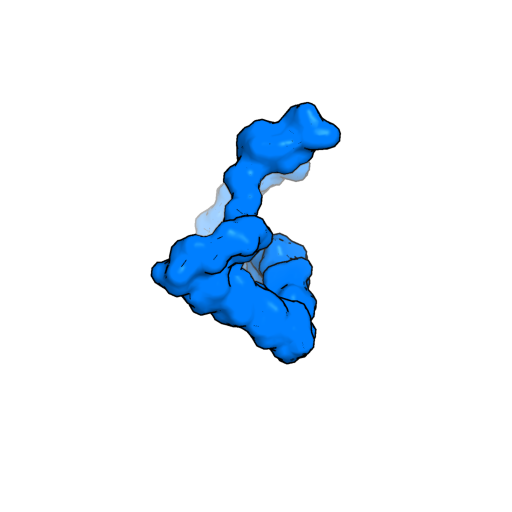VVVPPPSDDDPVRVVVD

Sequence (71 aa):
MRAVKRKIMDMTVDELKGVIHEAISEDMEIWRETFEIMADNKLMGQIRQADLDRAAGKKGAFVAWDDLKNA

Radius of gyration: 21.55 Å; chains: 1; bounding box: 45×19×55 Å